Protein AF-A0A258D016-F1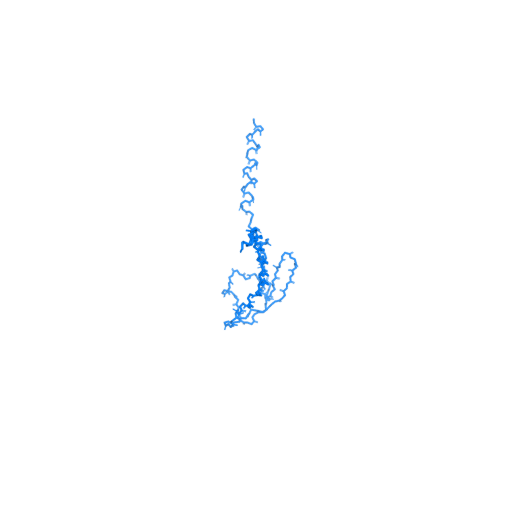 (afdb_monomer_lite)

Radius of gyration: 30.4 Å; chains: 1; bounding box: 28×101×59 Å

Sequence (99 aa):
RLQRDTDRLTNLEKLRQSLNPERPLELGFALVRKGDGTLARSAGDLASGERVNLKFKSGDRDAVIDGEGGFVPPPPTSAPAPKPRAKPAAPPAGQGDLF

Secondary structure (DSSP, 8-state):
-HHHHHHHHHHHHHHHHHS-TTTTTTTT--EEEETTSPBP-SGGG--TT-EEEEEETTEEEEEE---SS---PPPP-PPPPPPPPPPPPPPPPP-----

Organism: Caulobacter vibrioides (NCBI:txid155892)

Structure (mmCIF, N/CA/C/O backbone):
data_AF-A0A258D016-F1
#
_entry.id   AF-A0A258D016-F1
#
loop_
_atom_site.group_PDB
_atom_site.id
_atom_site.type_symbol
_atom_site.label_atom_id
_atom_site.label_alt_id
_atom_site.label_comp_id
_atom_site.label_asym_id
_atom_site.label_entity_id
_atom_site.label_seq_id
_atom_site.pdbx_PDB_ins_code
_atom_site.Cartn_x
_atom_site.Cartn_y
_atom_site.Cartn_z
_atom_site.occupancy
_atom_site.B_iso_or_equiv
_atom_site.auth_seq_id
_atom_site.auth_comp_id
_atom_site.auth_asym_id
_atom_site.auth_atom_id
_atom_site.pdbx_PDB_model_num
ATOM 1 N N . ARG A 1 1 ? -11.434 10.394 42.665 1.00 73.62 1 ARG A N 1
ATOM 2 C CA . ARG A 1 1 ? -11.207 9.171 41.852 1.00 73.62 1 ARG A CA 1
ATOM 3 C C . ARG A 1 1 ? -11.550 9.445 40.396 1.00 73.62 1 ARG A C 1
ATOM 5 O O . ARG A 1 1 ? -10.609 9.482 39.625 1.00 73.62 1 ARG A O 1
ATOM 12 N N . LEU A 1 2 ? -12.792 9.843 40.098 1.00 86.06 2 LEU A N 1
ATOM 13 C CA . LEU A 1 2 ? -13.260 10.265 38.766 1.00 86.06 2 LEU A CA 1
ATOM 14 C C . LEU A 1 2 ? -12.265 11.121 37.963 1.00 86.06 2 LEU A C 1
ATOM 16 O O . LEU A 1 2 ? -11.953 10.773 36.838 1.00 86.06 2 LEU A O 1
ATOM 20 N N . GLN A 1 3 ? -11.692 12.172 38.558 1.00 84.75 3 GLN A N 1
ATOM 21 C CA . GLN A 1 3 ? -10.732 13.037 37.858 1.00 84.75 3 GLN A CA 1
ATOM 22 C C . GLN A 1 3 ? -9.500 12.286 37.319 1.00 84.75 3 GLN A C 1
ATOM 24 O O . GLN A 1 3 ? -9.112 12.477 36.175 1.00 84.75 3 GLN A O 1
ATOM 29 N N . ARG A 1 4 ? -8.932 11.368 38.114 1.00 81.19 4 ARG A N 1
ATOM 30 C CA . ARG A 1 4 ? -7.766 10.570 37.700 1.00 81.19 4 ARG A CA 1
ATOM 31 C C . ARG A 1 4 ? -8.122 9.584 36.594 1.00 81.19 4 ARG A C 1
ATOM 33 O O . ARG A 1 4 ? -7.282 9.293 35.750 1.00 81.19 4 ARG A O 1
ATOM 40 N N . ASP A 1 5 ? -9.349 9.076 36.607 1.00 83.50 5 ASP A N 1
ATOM 41 C CA . ASP A 1 5 ? -9.838 8.158 35.582 1.00 83.50 5 ASP A CA 1
ATOM 42 C C . ASP A 1 5 ? -10.063 8.906 34.256 1.00 83.50 5 ASP A C 1
ATOM 44 O O . ASP A 1 5 ? -9.669 8.409 33.200 1.00 83.50 5 ASP A O 1
ATOM 48 N N . THR A 1 6 ? -10.564 10.147 34.313 1.00 86.31 6 THR A N 1
ATOM 49 C CA . THR A 1 6 ? -10.677 11.053 33.157 1.00 86.31 6 THR A CA 1
ATOM 50 C C . THR A 1 6 ? -9.311 11.410 32.571 1.00 86.31 6 THR A C 1
ATOM 52 O O . THR A 1 6 ? -9.124 11.344 31.354 1.00 86.31 6 THR A O 1
ATOM 55 N N . ASP A 1 7 ? -8.330 11.733 33.415 1.00 85.00 7 ASP A N 1
ATOM 56 C CA . ASP A 1 7 ? -6.968 12.049 32.967 1.00 85.00 7 ASP A CA 1
ATOM 57 C C . ASP A 1 7 ? -6.311 10.839 32.284 1.00 85.00 7 ASP A C 1
ATOM 59 O O . ASP A 1 7 ? -5.638 10.969 31.256 1.00 85.00 7 ASP A O 1
ATOM 63 N N . ARG A 1 8 ? -6.556 9.634 32.814 1.00 82.75 8 ARG A N 1
ATOM 64 C CA . ARG A 1 8 ? -6.043 8.378 32.257 1.00 82.75 8 ARG A CA 1
ATOM 65 C C . ARG A 1 8 ? -6.684 8.046 30.910 1.00 82.75 8 ARG A C 1
ATOM 67 O O . ARG A 1 8 ? -5.962 7.687 29.983 1.00 82.75 8 ARG A O 1
ATOM 74 N N . LEU A 1 9 ? -8.000 8.227 30.779 1.00 86.94 9 LEU A N 1
ATOM 75 C CA . LEU A 1 9 ? -8.723 8.113 29.505 1.00 86.94 9 LEU A CA 1
ATOM 76 C C . LEU A 1 9 ? -8.193 9.106 28.468 1.00 86.94 9 LEU A C 1
ATOM 78 O O . LEU A 1 9 ? -7.903 8.728 27.338 1.00 86.94 9 LEU A O 1
ATOM 82 N N . THR A 1 10 ? -7.984 10.356 28.874 1.00 86.38 10 THR A N 1
ATOM 83 C CA . THR A 1 10 ? -7.482 11.414 27.989 1.00 86.38 10 THR A CA 1
ATOM 84 C C . THR A 1 10 ? -6.073 11.104 27.477 1.00 86.38 10 THR A C 1
ATOM 86 O O . THR A 1 10 ? -5.775 11.320 26.303 1.00 86.38 10 THR A O 1
ATOM 89 N N . ASN A 1 11 ? -5.197 10.567 28.330 1.00 82.50 11 ASN A N 1
ATOM 90 C CA . ASN A 1 11 ? -3.857 10.147 27.916 1.00 82.50 11 ASN A CA 1
ATOM 91 C C . ASN A 1 11 ? -3.874 8.932 26.981 1.00 82.50 11 ASN A C 1
ATOM 93 O O . ASN A 1 11 ? -3.096 8.900 26.029 1.00 82.50 11 ASN A O 1
ATOM 97 N N . LEU A 1 12 ? -4.755 7.957 27.218 1.00 81.50 12 LEU A N 1
ATOM 98 C CA . LEU A 1 12 ? -4.915 6.806 26.326 1.00 81.50 12 LEU A CA 1
ATOM 99 C C . LEU A 1 12 ? -5.453 7.226 24.953 1.00 81.50 12 LEU A C 1
ATOM 101 O O . LEU A 1 12 ? -4.956 6.742 23.940 1.00 81.50 12 LEU A O 1
ATOM 105 N N . GLU A 1 13 ? -6.388 8.175 24.905 1.00 79.44 13 GLU A N 1
ATOM 106 C CA . GLU A 1 13 ? -6.919 8.713 23.648 1.00 79.44 13 GLU A CA 1
ATOM 107 C C . GLU A 1 13 ? -5.837 9.464 22.856 1.00 79.44 13 GLU A C 1
ATOM 109 O O . GLU A 1 13 ? -5.671 9.242 21.658 1.00 79.44 13 GLU A O 1
ATOM 114 N N . LYS A 1 14 ? -5.018 10.285 23.530 1.00 75.31 14 LYS A N 1
ATOM 115 C CA . LYS A 1 14 ? -3.864 10.965 22.911 1.00 75.31 14 LYS A CA 1
ATOM 116 C C . LYS A 1 14 ? -2.840 9.976 22.353 1.00 75.31 14 LYS A C 1
ATOM 118 O O . LYS A 1 14 ? -2.315 10.193 21.263 1.00 75.31 14 LYS A O 1
ATOM 123 N N . LEU A 1 15 ? -2.572 8.889 23.079 1.00 73.00 15 LEU A N 1
ATOM 124 C CA . LEU A 1 15 ? -1.649 7.842 22.642 1.00 73.00 15 LEU A CA 1
ATOM 125 C C . LEU A 1 15 ? -2.220 7.046 21.460 1.00 73.00 15 LEU A C 1
ATOM 127 O O . LEU A 1 15 ? -1.502 6.726 20.520 1.00 73.00 15 LEU A O 1
ATOM 131 N N . ARG A 1 16 ? -3.530 6.785 21.456 1.00 73.31 16 ARG A N 1
ATOM 132 C CA . ARG A 1 16 ? -4.230 6.153 20.332 1.00 73.31 16 ARG A CA 1
ATOM 133 C C . ARG A 1 16 ? -4.231 7.044 19.085 1.00 73.31 16 ARG A C 1
ATOM 135 O O . ARG A 1 16 ? -4.082 6.538 17.979 1.00 73.31 16 ARG A O 1
ATOM 142 N N . GLN A 1 17 ? -4.332 8.362 19.249 1.00 65.44 17 GLN A N 1
ATOM 143 C CA . GLN A 1 17 ? -4.223 9.327 18.150 1.00 65.44 17 GLN A CA 1
ATOM 144 C C . GLN A 1 17 ? -2.796 9.461 17.601 1.00 65.44 17 GLN A C 1
ATOM 146 O O . GLN A 1 17 ? -2.633 9.656 16.398 1.00 65.44 17 GLN A O 1
ATOM 151 N N . SER A 1 18 ? -1.761 9.356 18.444 1.00 62.56 18 SER A N 1
ATOM 152 C CA . SER A 1 18 ? -0.364 9.387 17.985 1.00 62.56 18 SER A CA 1
ATOM 153 C C . SER A 1 18 ? 0.084 8.067 17.355 1.00 62.56 18 SER A C 1
ATOM 155 O O . SER A 1 18 ? 0.912 8.081 16.447 1.00 62.56 18 SER A O 1
ATOM 157 N N . LEU A 1 19 ? -0.485 6.946 17.806 1.00 63.88 19 LEU A N 1
ATOM 158 C CA . LEU A 1 19 ? -0.258 5.609 17.258 1.00 63.88 19 LEU A CA 1
ATOM 159 C C . LEU A 1 19 ? -1.170 5.272 16.076 1.00 63.88 19 LEU A C 1
ATOM 161 O O . LEU A 1 19 ? -1.007 4.197 15.511 1.00 63.88 19 LEU A O 1
ATOM 165 N N . ASN A 1 20 ? -2.100 6.153 15.691 1.00 55.44 20 ASN A N 1
ATOM 166 C CA . ASN A 1 20 ? -2.903 5.984 14.484 1.00 55.44 20 ASN A CA 1
ATOM 167 C C . ASN A 1 20 ? -2.004 6.229 13.255 1.00 55.44 20 ASN A C 1
ATOM 169 O O . ASN A 1 20 ? -1.730 7.385 12.912 1.00 55.44 20 ASN A O 1
ATOM 173 N N . PRO A 1 21 ? -1.550 5.174 12.552 1.00 54.97 21 PRO A N 1
ATOM 174 C CA . PRO A 1 21 ? -0.605 5.263 11.442 1.00 54.97 21 PRO A CA 1
ATOM 175 C C . PRO A 1 21 ? -1.306 5.659 10.131 1.00 54.97 21 PRO A C 1
ATOM 177 O O . PRO A 1 21 ? -0.812 5.376 9.047 1.00 54.97 21 PRO A O 1
ATOM 180 N N . GLU A 1 22 ? -2.476 6.298 10.211 1.00 52.34 22 GLU A N 1
ATOM 181 C CA . GLU A 1 22 ? -3.296 6.682 9.056 1.00 52.34 22 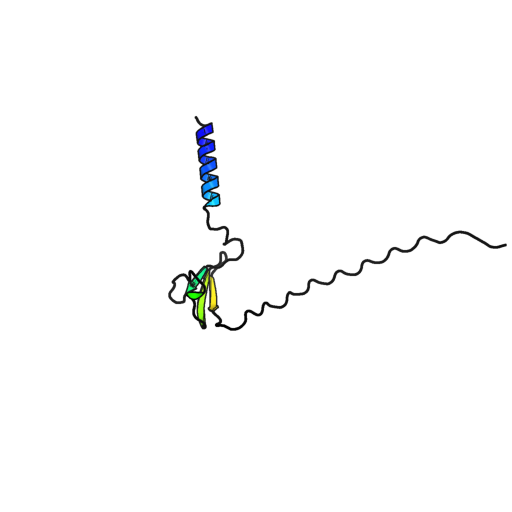GLU A CA 1
ATOM 182 C C . GLU A 1 22 ? -3.021 8.109 8.570 1.00 52.34 22 GLU A C 1
ATOM 184 O O . GLU A 1 22 ? -3.544 8.517 7.535 1.00 52.34 22 GLU A O 1
ATOM 189 N N . ARG A 1 23 ? -2.139 8.857 9.248 1.00 51.56 23 ARG A N 1
ATOM 190 C CA . ARG A 1 23 ? -1.704 10.186 8.786 1.00 51.56 23 ARG A CA 1
ATOM 191 C C . ARG A 1 23 ? -1.146 10.234 7.350 1.00 51.56 23 ARG A C 1
ATOM 193 O O . ARG A 1 23 ? -1.264 11.300 6.752 1.00 51.56 23 ARG A O 1
ATOM 200 N N . PRO A 1 24 ? -0.611 9.155 6.737 1.00 54.41 24 PRO A N 1
ATOM 201 C CA . PRO A 1 24 ? -0.274 9.198 5.319 1.00 54.41 24 PRO A CA 1
ATOM 202 C C . PRO A 1 24 ? -1.511 9.186 4.403 1.00 54.41 24 PRO A C 1
ATOM 204 O O . PRO A 1 24 ? -1.472 9.769 3.330 1.00 54.41 24 PRO A O 1
ATOM 207 N N . LEU A 1 25 ? -2.645 8.584 4.776 1.00 52.66 25 LEU A N 1
ATOM 208 C CA . LEU A 1 25 ? -3.764 8.426 3.829 1.00 52.66 25 LEU A CA 1
ATOM 209 C C . LEU A 1 25 ? -4.538 9.722 3.525 1.00 52.66 25 LEU A C 1
ATOM 211 O O . LEU A 1 25 ? -5.289 9.759 2.551 1.00 52.66 25 LEU A O 1
ATOM 215 N N . GLU A 1 26 ? -4.347 10.792 4.299 1.00 48.72 26 GLU A N 1
ATOM 216 C CA . GLU A 1 26 ? -4.956 12.105 4.017 1.00 48.72 26 GLU A CA 1
ATOM 217 C C . GLU A 1 26 ? -4.103 12.996 3.101 1.00 48.72 26 GLU A C 1
ATOM 219 O O . GLU A 1 26 ? -4.583 14.011 2.606 1.00 48.72 26 GLU A O 1
ATOM 224 N N . LEU A 1 27 ? -2.863 12.591 2.816 1.00 53.34 27 LEU A N 1
ATOM 225 C CA . LEU A 1 27 ? -1.909 13.336 1.986 1.00 53.34 27 LEU A CA 1
ATOM 226 C C . LEU A 1 27 ? -1.864 12.850 0.522 1.00 53.34 27 LEU A C 1
ATOM 228 O O . LEU A 1 27 ? -1.037 13.319 -0.254 1.00 53.34 27 LEU A O 1
ATOM 232 N N . GLY A 1 28 ? -2.732 11.906 0.137 1.00 58.94 28 GLY A N 1
ATOM 233 C CA . GLY A 1 28 ? -2.774 11.348 -1.223 1.00 58.94 28 GLY A CA 1
ATOM 234 C C . GLY A 1 28 ? -1.881 10.122 -1.448 1.00 58.94 28 GLY A C 1
ATOM 235 O O . GLY A 1 28 ? -1.539 9.818 -2.588 1.00 58.94 28 GLY A O 1
ATOM 236 N N . PHE A 1 29 ? -1.500 9.407 -0.386 1.00 69.38 29 PHE A N 1
ATOM 237 C CA . PHE A 1 29 ? -0.721 8.171 -0.496 1.00 69.38 29 PHE A CA 1
ATOM 238 C C . PHE A 1 29 ? -1.586 6.992 -0.977 1.00 69.38 29 PHE A C 1
ATOM 240 O O . PHE A 1 29 ? -2.774 6.901 -0.657 1.00 69.38 29 PHE A O 1
ATOM 247 N N . ALA A 1 30 ? -0.967 6.070 -1.719 1.00 79.56 30 ALA A N 1
ATOM 248 C CA . ALA A 1 30 ? -1.592 4.855 -2.234 1.00 79.56 30 ALA A CA 1
ATOM 249 C C . ALA A 1 30 ? -0.898 3.603 -1.694 1.00 79.56 30 ALA A C 1
ATOM 251 O O . ALA A 1 30 ? 0.327 3.562 -1.577 1.00 79.5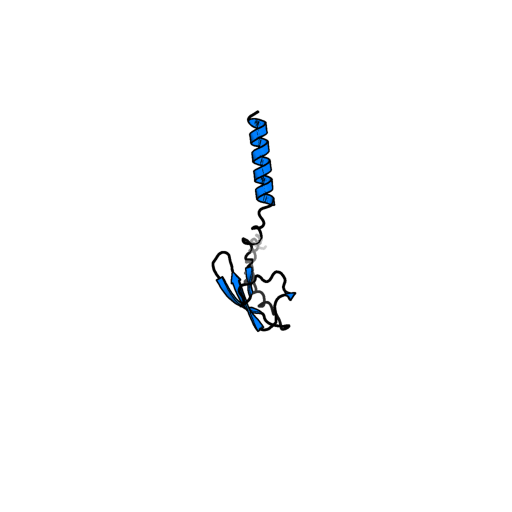6 30 ALA A O 1
ATOM 252 N N . LEU A 1 31 ? -1.676 2.558 -1.419 1.00 82.75 31 LEU A N 1
ATOM 253 C CA . LEU A 1 31 ? -1.147 1.218 -1.179 1.00 82.75 31 LEU A CA 1
ATOM 254 C C . LEU A 1 31 ? -0.914 0.528 -2.522 1.00 82.75 31 LEU A C 1
ATOM 256 O O . LEU A 1 31 ? -1.855 0.366 -3.295 1.00 82.75 31 LEU A O 1
ATOM 260 N N . VAL A 1 32 ? 0.320 0.101 -2.783 1.00 85.25 32 VAL A N 1
ATOM 261 C CA . VAL A 1 32 ? 0.685 -0.581 -4.030 1.00 85.25 32 VAL A CA 1
ATOM 262 C C . VAL A 1 32 ? 0.575 -2.089 -3.835 1.00 85.25 32 VAL A C 1
ATOM 264 O O . VAL A 1 32 ? 1.291 -2.682 -3.026 1.00 85.25 32 VAL A O 1
ATOM 267 N N . ARG A 1 33 ? -0.335 -2.714 -4.578 1.00 87.81 33 ARG A N 1
ATOM 268 C CA . ARG A 1 33 ? -0.485 -4.167 -4.662 1.00 87.81 33 ARG A CA 1
ATOM 269 C C . ARG A 1 33 ? 0.082 -4.664 -5.977 1.00 87.81 33 ARG A C 1
ATOM 271 O O . ARG A 1 33 ? -0.167 -4.072 -7.020 1.00 87.81 33 ARG A O 1
ATOM 278 N N . LYS A 1 34 ? 0.814 -5.761 -5.926 1.00 84.94 34 LYS A N 1
ATOM 279 C CA . LYS A 1 34 ? 1.325 -6.456 -7.101 1.00 84.94 34 LYS A CA 1
ATOM 280 C C . LYS A 1 34 ? 0.208 -7.228 -7.800 1.00 84.94 34 LYS A C 1
ATOM 282 O O . LYS A 1 34 ? -0.871 -7.428 -7.235 1.00 84.94 34 LYS A O 1
ATOM 287 N N . GLY A 1 35 ? 0.475 -7.696 -9.017 1.00 78.50 35 GLY A N 1
ATOM 288 C CA . GLY A 1 35 ? -0.470 -8.514 -9.786 1.00 78.50 35 GLY A CA 1
ATOM 289 C C . GLY A 1 35 ? -0.871 -9.830 -9.102 1.00 78.50 35 GLY A C 1
ATOM 290 O O . GLY A 1 35 ? -1.941 -10.361 -9.381 1.00 78.50 35 GLY A O 1
ATOM 291 N N . ASP A 1 36 ? -0.054 -10.325 -8.170 1.00 77.12 36 ASP A N 1
ATOM 292 C CA . ASP A 1 36 ? -0.336 -11.507 -7.343 1.00 77.12 36 ASP A CA 1
ATOM 293 C C . ASP A 1 36 ? -1.194 -11.199 -6.093 1.00 77.12 36 ASP A C 1
ATOM 295 O O . ASP A 1 36 ? -1.530 -12.098 -5.322 1.00 77.12 36 ASP A O 1
ATOM 299 N N . GLY A 1 37 ? -1.560 -9.930 -5.881 1.00 75.94 37 GLY A N 1
ATOM 300 C CA . GLY A 1 37 ? -2.336 -9.466 -4.732 1.00 75.94 37 GLY A CA 1
ATOM 301 C C . GLY A 1 37 ? -1.511 -9.186 -3.471 1.00 75.94 37 GLY A C 1
ATOM 302 O O . GLY A 1 37 ? -2.080 -8.741 -2.467 1.00 75.94 37 GLY A O 1
ATOM 303 N N . THR A 1 38 ? -0.192 -9.392 -3.499 1.00 83.56 38 THR A N 1
ATOM 304 C CA . THR A 1 38 ? 0.700 -9.051 -2.385 1.00 83.56 38 THR A CA 1
ATOM 305 C C . THR A 1 38 ? 0.967 -7.548 -2.326 1.00 83.56 38 THR A C 1
ATOM 307 O O . THR A 1 38 ? 0.886 -6.833 -3.323 1.00 83.56 38 THR A O 1
ATOM 310 N N . LEU A 1 39 ? 1.257 -7.032 -1.130 1.00 83.56 39 LEU A N 1
ATOM 311 C CA . LEU A 1 39 ? 1.566 -5.616 -0.938 1.00 83.56 39 LEU A CA 1
ATOM 312 C C . LEU A 1 39 ? 3.061 -5.369 -1.168 1.00 83.56 39 LEU A C 1
ATOM 314 O O . LEU A 1 39 ? 3.889 -5.983 -0.491 1.00 83.56 39 LEU A O 1
ATOM 318 N N . ALA A 1 40 ? 3.402 -4.436 -2.055 1.00 81.62 40 ALA A N 1
ATOM 319 C CA . ALA A 1 40 ? 4.773 -3.961 -2.201 1.00 81.62 40 ALA A CA 1
ATOM 320 C C . ALA A 1 40 ? 5.132 -3.089 -0.988 1.00 81.62 40 ALA A C 1
ATOM 322 O O . ALA A 1 40 ? 4.487 -2.071 -0.728 1.00 81.62 40 ALA A O 1
ATOM 323 N N . ARG A 1 41 ? 6.131 -3.518 -0.207 1.00 77.50 41 ARG A N 1
ATOM 324 C CA . ARG A 1 41 ? 6.562 -2.819 1.017 1.00 77.50 41 ARG A CA 1
ATOM 325 C C . ARG A 1 41 ? 7.707 -1.849 0.751 1.00 77.50 41 ARG A C 1
ATOM 327 O O . ARG A 1 41 ? 7.905 -0.921 1.531 1.00 77.50 41 ARG A O 1
ATOM 334 N N . SER A 1 42 ? 8.437 -2.051 -0.339 1.00 75.88 42 SER A N 1
ATOM 335 C CA . SER A 1 42 ? 9.513 -1.183 -0.796 1.00 75.88 42 SER A CA 1
ATOM 336 C C . SER A 1 42 ? 9.511 -1.054 -2.322 1.00 75.88 42 SER A C 1
ATOM 338 O O . SER A 1 42 ? 8.978 -1.907 -3.029 1.00 75.88 42 SER A O 1
ATOM 340 N N . ALA A 1 43 ? 10.130 0.011 -2.841 1.00 71.88 43 ALA A N 1
ATOM 341 C CA . ALA A 1 43 ? 10.276 0.208 -4.285 1.00 71.88 43 ALA A CA 1
ATOM 342 C C . ALA A 1 43 ? 11.141 -0.883 -4.945 1.00 71.88 43 ALA A C 1
ATOM 344 O O . ALA A 1 43 ? 10.906 -1.227 -6.095 1.00 71.88 43 ALA A O 1
ATOM 345 N N . GLY A 1 44 ? 12.101 -1.458 -4.208 1.00 75.69 44 GLY A N 1
ATOM 346 C CA . GLY A 1 44 ? 12.950 -2.549 -4.699 1.00 75.69 44 GLY A CA 1
ATOM 347 C C . GLY A 1 44 ? 12.218 -3.882 -4.856 1.00 75.69 44 GLY A C 1
ATOM 348 O O . GLY A 1 44 ? 12.729 -4.780 -5.517 1.00 75.69 44 GLY A O 1
ATOM 349 N N . ASP A 1 45 ? 11.016 -4.010 -4.288 1.00 75.06 45 ASP A N 1
ATOM 350 C CA . ASP A 1 45 ? 10.185 -5.198 -4.475 1.00 75.06 45 ASP A CA 1
ATOM 351 C C . ASP A 1 45 ? 9.484 -5.208 -5.840 1.00 75.06 45 ASP A C 1
ATOM 353 O O . ASP A 1 45 ? 8.869 -6.218 -6.177 1.00 75.06 45 ASP A O 1
ATOM 357 N N . LEU A 1 46 ? 9.509 -4.098 -6.581 1.00 78.75 46 LEU A N 1
ATOM 358 C CA . LEU A 1 46 ? 8.785 -3.913 -7.835 1.00 78.75 46 LEU A CA 1
ATOM 359 C C . LEU A 1 46 ? 9.739 -3.999 -9.025 1.00 78.75 46 LEU A C 1
ATOM 361 O O . LEU A 1 46 ? 10.810 -3.392 -9.027 1.00 78.75 46 LEU A O 1
ATOM 365 N N . ALA A 1 47 ? 9.322 -4.728 -10.054 1.00 78.62 47 ALA A N 1
ATOM 366 C CA . ALA A 1 47 ? 10.045 -4.838 -11.308 1.00 78.62 47 ALA A CA 1
ATOM 367 C C . ALA A 1 47 ? 9.528 -3.839 -12.352 1.00 78.62 47 ALA A C 1
ATOM 369 O O . ALA A 1 47 ? 8.366 -3.436 -12.380 1.00 78.62 47 ALA A O 1
ATOM 370 N N . SER A 1 48 ? 10.411 -3.466 -13.269 1.00 80.25 48 SER A N 1
ATOM 371 C CA . SER A 1 48 ? 10.062 -2.680 -14.449 1.00 80.25 48 SER A CA 1
ATOM 372 C C . SER A 1 48 ? 9.071 -3.422 -15.347 1.00 80.25 48 SER A C 1
ATOM 374 O O . SER A 1 48 ? 9.259 -4.598 -15.650 1.00 80.25 48 SER A O 1
ATOM 376 N N . GLY A 1 49 ? 8.026 -2.731 -15.794 1.00 78.56 49 GLY A N 1
ATOM 377 C CA . GLY A 1 49 ? 6.919 -3.308 -16.555 1.00 78.56 49 GLY A CA 1
ATOM 378 C C . GLY A 1 49 ? 5.908 -4.085 -15.703 1.00 78.56 49 GLY A C 1
ATOM 379 O O . GLY A 1 49 ? 4.962 -4.652 -16.254 1.00 78.56 49 GLY A O 1
ATOM 380 N N . GLU A 1 50 ? 6.070 -4.122 -14.376 1.00 82.25 50 GLU A N 1
ATOM 381 C CA . GLU A 1 50 ? 5.155 -4.836 -13.488 1.00 82.25 50 GLU A CA 1
ATOM 382 C C . GLU A 1 50 ? 3.812 -4.106 -13.379 1.00 82.25 50 GLU A C 1
ATOM 384 O O . GLU A 1 50 ? 3.751 -2.899 -13.128 1.00 82.25 50 GLU A O 1
ATOM 389 N N . ARG A 1 51 ? 2.713 -4.850 -13.556 1.00 85.69 51 ARG A N 1
ATOM 390 C CA . ARG A 1 51 ? 1.362 -4.339 -13.310 1.00 85.69 51 ARG A CA 1
ATOM 391 C C . ARG A 1 51 ? 1.074 -4.325 -11.819 1.00 85.69 51 ARG A C 1
ATOM 393 O O . ARG A 1 51 ? 1.174 -5.353 -11.149 1.00 85.69 51 ARG A O 1
ATOM 400 N N . VAL A 1 52 ? 0.635 -3.172 -11.343 1.00 89.44 52 VAL A N 1
ATOM 401 C CA . VAL A 1 52 ? 0.276 -2.947 -9.950 1.00 89.44 52 VAL A CA 1
ATOM 402 C C . VAL A 1 52 ? -1.104 -2.318 -9.840 1.00 89.44 52 VAL A C 1
ATOM 404 O O . VAL A 1 52 ? -1.560 -1.600 -10.728 1.00 89.44 52 VAL A O 1
ATOM 407 N N . ASN A 1 53 ? -1.760 -2.558 -8.715 1.00 88.56 53 ASN A N 1
ATOM 408 C CA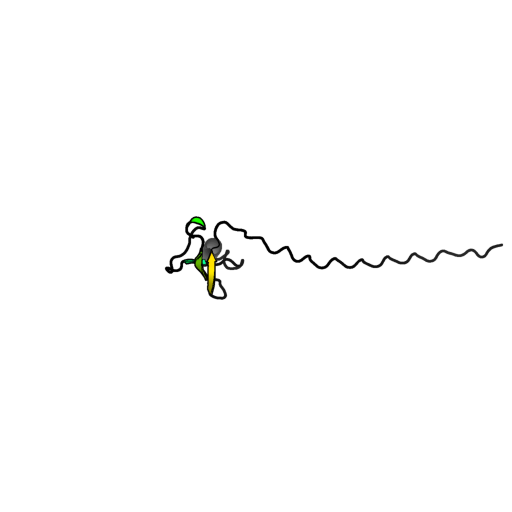 . ASN A 1 53 ? -2.993 -1.899 -8.332 1.00 88.56 53 ASN A CA 1
ATOM 409 C C . ASN A 1 53 ? -2.702 -0.920 -7.189 1.00 88.56 53 ASN A C 1
ATOM 411 O O . ASN A 1 53 ? -2.196 -1.303 -6.134 1.00 88.56 53 ASN A O 1
ATOM 415 N N . LEU A 1 54 ? -2.996 0.355 -7.417 1.00 88.25 54 LEU A N 1
ATOM 416 C CA . LEU A 1 54 ? -2.881 1.417 -6.434 1.00 88.25 54 LEU A CA 1
ATOM 417 C C . LEU A 1 54 ? -4.232 1.606 -5.757 1.00 88.25 54 LEU A C 1
ATOM 419 O O . LEU A 1 54 ? -5.197 2.060 -6.373 1.00 88.25 54 LEU A O 1
ATOM 423 N N . LYS A 1 55 ? -4.282 1.290 -4.468 1.00 84.62 55 LYS A N 1
ATOM 424 C CA . LYS A 1 55 ? -5.449 1.503 -3.620 1.00 84.62 55 LYS A CA 1
ATOM 425 C C . LYS A 1 55 ? -5.335 2.847 -2.916 1.00 84.62 55 LYS A C 1
ATOM 427 O O . LYS A 1 55 ? -4.480 3.031 -2.047 1.00 84.62 55 LYS A O 1
ATOM 432 N N . PHE A 1 56 ? -6.218 3.767 -3.280 1.00 81.62 56 PHE A N 1
ATOM 433 C CA . PHE A 1 56 ? -6.391 5.064 -2.635 1.00 81.62 56 PHE A CA 1
ATOM 434 C C . PHE A 1 56 ? -7.578 5.018 -1.665 1.00 81.62 56 PHE A C 1
ATOM 436 O O . PHE A 1 56 ? -8.403 4.103 -1.686 1.00 81.62 56 PHE A O 1
ATOM 443 N N . LYS A 1 57 ? -7.730 6.062 -0.841 1.00 73.12 57 LYS A N 1
ATOM 444 C CA . LYS A 1 57 ? -8.945 6.261 -0.029 1.00 73.12 57 LYS A CA 1
ATOM 445 C C . LYS A 1 57 ? -10.211 6.349 -0.897 1.00 73.12 57 LYS A C 1
ATOM 447 O O . LYS A 1 57 ? -11.269 5.893 -0.483 1.00 73.12 57 LYS A O 1
ATOM 452 N N . SER A 1 58 ? -10.088 6.918 -2.099 1.00 78.06 58 SER A N 1
ATOM 453 C CA . SER A 1 58 ? -11.187 7.138 -3.051 1.00 78.06 58 SER A CA 1
ATOM 454 C C . SER A 1 58 ? -11.187 6.131 -4.211 1.00 78.06 58 SER A C 1
ATOM 456 O O . SER A 1 58 ? -11.436 6.505 -5.356 1.00 78.06 58 SER A O 1
ATOM 458 N N . GLY A 1 59 ? -10.900 4.861 -3.923 1.00 77.88 59 GLY A N 1
ATOM 459 C CA . GLY A 1 59 ? -10.985 3.772 -4.897 1.00 77.88 59 GLY A CA 1
ATOM 460 C C . GLY A 1 59 ? -9.631 3.233 -5.352 1.00 77.88 59 GLY A C 1
ATOM 461 O O . GLY A 1 59 ? -8.576 3.653 -4.881 1.00 77.88 59 GLY A O 1
ATOM 462 N N . ASP A 1 60 ? -9.688 2.261 -6.255 1.00 86.94 60 ASP A N 1
ATOM 463 C CA . ASP A 1 60 ? -8.538 1.494 -6.730 1.00 86.94 60 ASP A CA 1
ATOM 464 C C . ASP A 1 60 ? -8.238 1.855 -8.201 1.00 86.94 60 ASP A C 1
ATOM 466 O O . ASP A 1 60 ? -9.156 2.131 -8.979 1.00 86.94 60 ASP A O 1
ATOM 470 N N . ARG A 1 61 ? -6.960 1.868 -8.597 1.00 85.44 61 ARG A N 1
ATOM 471 C CA . ARG A 1 61 ? -6.523 2.192 -9.965 1.00 85.44 61 ARG A CA 1
ATOM 472 C C . ARG A 1 61 ? -5.347 1.320 -10.386 1.00 85.44 61 ARG A C 1
ATOM 474 O O . ARG A 1 61 ? -4.359 1.232 -9.667 1.00 85.44 61 ARG A O 1
ATOM 481 N N . ASP A 1 62 ? -5.419 0.750 -11.580 1.00 87.56 62 ASP A N 1
ATOM 482 C CA . ASP A 1 62 ? -4.307 -0.019 -12.142 1.00 87.56 62 ASP A CA 1
ATOM 483 C C . ASP A 1 62 ? -3.235 0.895 -12.749 1.00 87.56 62 ASP A C 1
ATOM 485 O O . ASP A 1 62 ? -3.554 1.903 -13.390 1.00 87.56 62 ASP A O 1
ATOM 489 N N . ALA A 1 63 ? -1.967 0.521 -12.576 1.00 85.31 63 ALA A N 1
ATOM 490 C CA . ALA A 1 63 ? -0.812 1.164 -13.193 1.00 85.31 63 ALA A CA 1
ATOM 491 C C . ALA A 1 63 ? 0.268 0.137 -13.564 1.00 85.31 63 ALA A C 1
ATOM 493 O O . ALA A 1 63 ? 0.190 -1.044 -13.221 1.00 85.31 63 ALA A O 1
ATOM 494 N N . VAL A 1 64 ? 1.283 0.605 -14.283 1.00 86.44 64 VAL A N 1
ATOM 495 C CA . VAL A 1 64 ? 2.481 -0.160 -14.634 1.00 86.44 64 VAL A CA 1
ATOM 496 C C . VAL A 1 64 ? 3.678 0.573 -14.042 1.00 86.44 64 VAL A C 1
ATOM 498 O O . VAL A 1 64 ? 3.737 1.798 -14.118 1.00 86.44 64 VAL A O 1
ATOM 501 N N . ILE A 1 65 ? 4.595 -0.157 -13.409 1.00 85.81 65 ILE A N 1
ATOM 502 C CA . ILE A 1 65 ? 5.839 0.415 -12.893 1.00 85.81 65 ILE A CA 1
ATOM 503 C C . ILE A 1 65 ? 6.802 0.602 -14.058 1.00 85.81 65 ILE A C 1
ATOM 505 O O . ILE A 1 65 ? 7.274 -0.374 -14.635 1.00 85.81 65 ILE A O 1
ATOM 509 N N . ASP A 1 66 ? 7.113 1.846 -14.399 1.00 77.62 66 ASP A N 1
ATOM 510 C CA . ASP A 1 66 ? 8.126 2.123 -15.411 1.00 77.62 66 ASP A CA 1
ATOM 511 C C . ASP A 1 66 ? 9.523 1.805 -14.863 1.00 77.62 66 ASP A C 1
ATOM 513 O O . ASP A 1 66 ? 9.868 2.122 -13.722 1.00 77.62 66 ASP A O 1
ATOM 517 N N . GLY A 1 67 ? 10.329 1.129 -15.677 1.00 63.41 67 GLY A N 1
ATOM 518 C CA . GLY A 1 67 ? 11.720 0.834 -15.363 1.00 63.41 67 GLY A CA 1
ATOM 519 C C . GLY A 1 67 ? 12.649 1.947 -15.763 1.00 63.41 67 GLY A C 1
ATOM 520 O O . GLY A 1 67 ? 12.504 2.448 -16.870 1.00 63.41 67 GLY A O 1
ATOM 521 N N . GLU A 1 68 ? 13.575 2.288 -14.861 1.00 61.31 68 GLU A N 1
ATOM 522 C CA . GLU A 1 68 ? 14.737 3.167 -15.057 1.00 61.31 68 GLU A CA 1
ATOM 523 C C . GLU A 1 68 ? 14.624 4.093 -16.286 1.00 61.31 68 GLU A C 1
ATOM 525 O O . GLU A 1 68 ? 15.279 3.912 -17.308 1.00 61.31 68 GLU A O 1
ATOM 530 N N . GLY A 1 69 ? 13.701 5.056 -16.221 1.00 50.66 69 GLY A N 1
ATOM 531 C CA . GLY A 1 69 ? 13.279 5.751 -17.434 1.00 50.66 69 GLY A CA 1
ATOM 532 C C . GLY A 1 69 ? 12.313 6.894 -17.184 1.00 50.66 69 GLY A C 1
ATOM 533 O O . GLY A 1 69 ? 11.216 6.904 -17.719 1.00 50.66 69 GLY A O 1
ATOM 534 N N . GLY A 1 70 ? 12.744 7.870 -16.383 1.00 48.66 70 GLY A N 1
ATOM 535 C CA . GLY A 1 70 ? 12.236 9.238 -16.458 1.00 48.66 70 GLY A CA 1
ATOM 536 C C . GLY A 1 70 ? 10.819 9.461 -15.938 1.00 48.66 70 GLY A C 1
ATOM 537 O O . GLY A 1 70 ? 9.900 9.720 -16.712 1.00 48.66 70 GLY A O 1
ATOM 538 N N . PHE A 1 71 ? 10.676 9.589 -14.616 1.00 51.09 71 PHE A N 1
ATOM 539 C CA . PHE A 1 71 ? 9.716 10.575 -14.127 1.00 51.09 71 PHE A CA 1
ATOM 540 C C . PHE A 1 71 ? 10.255 11.957 -14.515 1.00 51.09 71 PHE A C 1
ATOM 542 O O . PHE A 1 71 ? 11.053 12.555 -13.794 1.00 51.09 71 PHE A O 1
ATOM 549 N N . VAL A 1 72 ? 9.875 12.440 -15.697 1.00 56.19 72 VAL A N 1
ATOM 550 C CA . VAL A 1 72 ? 9.963 13.863 -16.012 1.00 56.19 72 VAL A CA 1
ATOM 551 C C . VAL A 1 72 ? 8.734 14.481 -15.355 1.00 56.19 72 VAL A C 1
ATOM 553 O O . VAL A 1 72 ? 7.627 14.255 -15.853 1.00 56.19 72 VAL A O 1
ATOM 556 N N . PRO A 1 73 ? 8.866 15.200 -14.222 1.00 60.03 73 PRO A N 1
ATOM 557 C CA . PRO A 1 73 ? 7.728 15.925 -13.686 1.00 60.03 73 PRO A CA 1
ATOM 558 C C . PRO A 1 73 ? 7.182 16.826 -14.799 1.00 60.03 73 PRO A C 1
ATOM 560 O O . PRO A 1 73 ? 7.979 17.480 -15.483 1.00 60.03 73 PRO A O 1
ATOM 563 N N . PRO A 1 74 ? 5.853 16.869 -15.017 1.00 64.56 74 PRO A N 1
ATOM 564 C CA . PRO A 1 74 ? 5.290 17.844 -15.936 1.00 64.56 74 PRO A CA 1
ATOM 565 C C . PRO A 1 74 ? 5.801 19.228 -15.516 1.00 64.56 74 PRO A C 1
ATOM 567 O O . PRO A 1 74 ? 5.866 19.501 -14.309 1.00 64.56 74 PRO A O 1
ATOM 570 N N . PRO A 1 75 ? 6.219 20.087 -16.467 1.00 64.81 75 PRO A N 1
ATOM 571 C CA . PRO A 1 75 ? 6.706 21.409 -16.116 1.00 64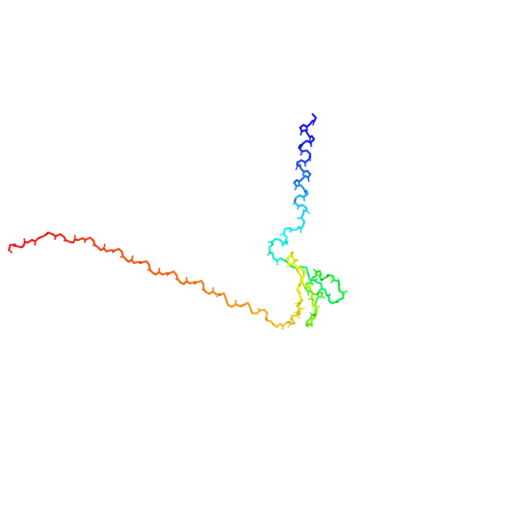.81 75 PRO A CA 1
ATOM 572 C C . PRO A 1 75 ? 5.632 22.095 -15.266 1.00 64.81 75 PRO A C 1
ATOM 574 O O . PRO A 1 75 ? 4.446 21.992 -15.605 1.00 64.81 75 PRO A O 1
ATOM 577 N N . PRO A 1 76 ? 6.007 22.748 -14.150 1.00 65.25 76 PRO A N 1
ATOM 578 C CA . PRO A 1 76 ? 5.036 23.446 -13.328 1.00 65.25 76 PRO A CA 1
ATOM 579 C C . PRO A 1 76 ? 4.277 24.405 -14.240 1.00 65.25 76 PRO A C 1
ATOM 581 O O . PRO A 1 76 ? 4.887 25.234 -14.919 1.00 65.25 76 PRO A O 1
ATOM 584 N N . THR A 1 77 ? 2.952 24.256 -14.300 1.00 65.38 77 THR A N 1
ATOM 585 C CA . THR A 1 77 ? 2.094 25.242 -14.958 1.00 65.38 77 THR A CA 1
ATOM 586 C C . THR A 1 77 ? 2.419 26.575 -14.296 1.00 65.38 77 THR A C 1
ATOM 588 O O . THR A 1 77 ? 2.234 26.753 -13.091 1.00 65.38 77 THR A O 1
ATOM 591 N N . SER A 1 78 ? 3.025 27.475 -15.069 1.00 64.38 78 SER A N 1
ATOM 592 C CA . SER A 1 78 ? 3.392 28.797 -14.598 1.00 64.38 78 SER A CA 1
ATOM 593 C C . SER A 1 78 ? 2.117 29.483 -14.124 1.00 64.38 78 SER A C 1
ATOM 595 O O . SER A 1 78 ? 1.157 29.644 -14.881 1.00 64.38 78 SER A O 1
ATOM 597 N N . ALA A 1 79 ? 2.088 29.842 -12.841 1.00 67.88 79 ALA A N 1
ATOM 598 C CA . ALA A 1 79 ? 1.020 30.661 -12.299 1.00 67.88 79 ALA A CA 1
ATOM 599 C C . ALA A 1 79 ? 0.891 31.933 -13.166 1.00 67.88 79 ALA A C 1
ATOM 601 O O . ALA A 1 79 ? 1.920 32.494 -13.562 1.00 67.88 79 ALA A O 1
ATOM 602 N N . PRO A 1 80 ? -0.334 32.395 -13.486 1.00 66.88 80 PRO A N 1
ATOM 603 C CA . PRO A 1 80 ? -0.523 33.589 -14.300 1.00 66.88 80 PRO A CA 1
ATOM 604 C C . PRO A 1 80 ? 0.244 34.769 -13.698 1.00 66.88 80 PRO A C 1
ATOM 606 O O . PRO A 1 80 ? 0.099 35.062 -12.509 1.00 66.88 80 PRO A O 1
ATOM 609 N N . ALA A 1 81 ? 1.065 35.437 -14.512 1.00 71.88 81 ALA A N 1
ATOM 610 C CA . ALA A 1 81 ? 1.856 36.576 -14.062 1.00 71.88 81 ALA A CA 1
ATOM 611 C C . ALA A 1 81 ? 0.940 37.658 -13.451 1.00 71.88 81 ALA A C 1
ATOM 613 O O . ALA A 1 81 ? -0.104 37.979 -14.035 1.00 71.88 81 ALA A O 1
ATOM 614 N N . PRO A 1 82 ? 1.298 38.235 -12.288 1.00 66.69 82 PRO A N 1
ATOM 615 C CA . PRO A 1 82 ? 0.500 39.287 -11.678 1.00 66.69 82 PRO A CA 1
ATOM 616 C C . PRO A 1 82 ? 0.443 40.495 -12.618 1.00 66.69 82 PRO A C 1
ATOM 618 O O . PRO A 1 82 ? 1.469 41.013 -13.059 1.00 66.69 82 PRO A O 1
ATOM 621 N N . LYS A 1 83 ? -0.779 40.936 -12.941 1.00 71.75 83 LYS A N 1
ATOM 622 C CA . LYS A 1 83 ? -1.011 42.108 -13.793 1.00 71.75 83 LYS A CA 1
ATOM 623 C C . LYS A 1 83 ? -0.352 43.347 -13.163 1.00 71.75 83 LYS A C 1
ATOM 625 O O . LYS A 1 83 ? -0.527 43.566 -11.961 1.00 71.75 83 LYS A O 1
ATOM 630 N N . PRO A 1 84 ? 0.365 44.177 -13.943 1.00 69.00 84 PRO A N 1
ATOM 631 C CA . PRO A 1 84 ? 1.006 45.375 -13.419 1.00 69.00 84 PRO A CA 1
ATOM 632 C C . PRO A 1 84 ? -0.048 46.345 -12.876 1.00 69.00 84 PRO A C 1
ATOM 634 O O . PRO A 1 84 ? -1.022 46.686 -13.550 1.00 69.00 84 PRO A O 1
ATOM 637 N N . ARG A 1 85 ? 0.141 46.770 -11.625 1.00 66.88 85 ARG A N 1
ATOM 638 C CA . ARG A 1 85 ? -0.722 47.744 -10.950 1.00 66.88 85 ARG A CA 1
ATOM 639 C C . ARG A 1 85 ? -0.488 49.124 -11.571 1.00 66.88 85 ARG A C 1
ATOM 641 O O . ARG A 1 85 ? 0.659 49.538 -11.729 1.00 66.88 85 ARG A O 1
ATOM 648 N N . ALA A 1 86 ? -1.567 49.819 -11.930 1.00 69.62 86 ALA A N 1
ATOM 649 C CA . ALA A 1 86 ? -1.495 51.152 -12.520 1.00 69.62 86 ALA A CA 1
ATOM 650 C C . ALA A 1 86 ? -0.776 52.144 -11.586 1.00 69.62 86 ALA A C 1
ATOM 652 O O . ALA A 1 86 ? -0.965 52.124 -10.367 1.00 69.62 86 ALA A O 1
ATOM 653 N N . LYS A 1 87 ? 0.068 52.992 -12.180 1.00 67.12 87 LYS A N 1
ATOM 654 C CA . LYS A 1 87 ? 0.893 53.991 -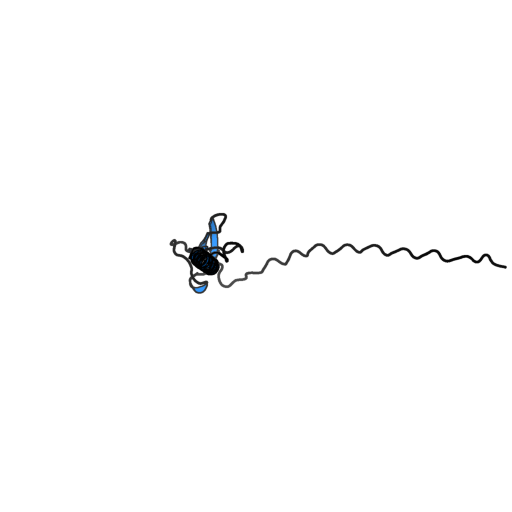11.491 1.00 67.12 87 LYS A CA 1
ATOM 655 C C . LYS A 1 87 ? -0.000 55.136 -10.972 1.00 67.12 87 LYS A C 1
ATOM 657 O O . LYS A 1 87 ? -0.869 55.574 -11.726 1.00 67.12 87 LYS A O 1
ATOM 662 N N . PRO A 1 88 ? 0.186 55.636 -9.737 1.00 61.94 88 PRO A N 1
ATOM 663 C CA . PRO A 1 88 ? -0.589 56.770 -9.234 1.00 61.94 88 PRO A CA 1
ATOM 664 C C . PRO A 1 88 ? -0.315 58.035 -10.059 1.00 61.94 88 PRO A C 1
ATOM 666 O O . PRO A 1 88 ? 0.839 58.321 -10.382 1.00 61.94 88 PRO A O 1
ATOM 669 N N . ALA A 1 89 ? -1.369 58.781 -10.396 1.00 62.88 89 ALA A N 1
ATOM 670 C CA . ALA A 1 89 ? -1.262 60.075 -11.066 1.00 62.88 89 ALA A CA 1
ATOM 671 C C . ALA A 1 89 ? -0.619 61.119 -10.135 1.00 62.88 89 ALA A C 1
ATOM 673 O O . ALA A 1 89 ? -0.904 61.155 -8.937 1.00 62.88 89 ALA A O 1
ATOM 674 N N . ALA A 1 90 ? 0.265 61.948 -10.695 1.00 65.12 90 ALA A N 1
ATOM 675 C CA . ALA A 1 90 ? 0.962 63.014 -9.980 1.00 65.12 90 ALA A CA 1
ATOM 676 C C . ALA A 1 90 ? 0.002 64.156 -9.574 1.00 65.12 90 ALA A C 1
ATOM 678 O O . ALA A 1 90 ? -0.966 64.415 -10.293 1.00 65.12 90 ALA A O 1
ATOM 679 N N . PRO A 1 91 ? 0.255 64.846 -8.444 1.00 64.00 91 PRO A N 1
ATOM 680 C CA . PRO A 1 91 ? -0.575 65.960 -7.987 1.00 64.00 91 PRO A CA 1
ATOM 681 C C . PRO A 1 91 ? -0.429 67.195 -8.899 1.00 64.00 91 PRO A C 1
ATOM 683 O O . PRO A 1 91 ? 0.628 67.380 -9.509 1.00 64.00 91 PRO A O 1
ATOM 686 N N . PRO A 1 92 ? -1.470 68.046 -9.006 1.00 61.78 92 PRO A N 1
ATOM 687 C CA . PRO A 1 92 ? -1.457 69.195 -9.905 1.00 61.78 92 PRO A CA 1
ATOM 688 C C . PRO A 1 92 ? -0.412 70.230 -9.470 1.00 61.78 92 PRO A C 1
ATOM 690 O O . PRO A 1 92 ? -0.400 70.681 -8.324 1.00 61.78 92 PRO A O 1
ATOM 693 N N . ALA A 1 93 ? 0.466 70.595 -10.407 1.00 61.28 93 ALA A N 1
ATOM 694 C CA . ALA A 1 93 ? 1.418 71.687 -10.260 1.00 61.28 93 ALA A CA 1
ATOM 695 C C . ALA A 1 93 ? 0.675 73.031 -10.191 1.00 61.28 93 ALA A C 1
ATOM 697 O O . ALA A 1 93 ? -0.284 73.265 -10.927 1.00 61.28 93 ALA A O 1
ATOM 698 N N . GLY A 1 94 ? 1.101 73.871 -9.249 1.00 56.47 94 GLY A N 1
ATOM 699 C CA . GLY A 1 94 ? 0.426 75.097 -8.852 1.00 56.47 94 GLY A CA 1
ATOM 700 C C . GLY A 1 94 ? 0.571 76.284 -9.807 1.00 56.47 94 GLY A C 1
ATOM 701 O O . GLY A 1 94 ? 1.497 76.373 -10.604 1.00 56.47 94 GLY A O 1
ATOM 702 N N . GLN A 1 95 ? -0.405 77.182 -9.653 1.00 57.44 95 GLN A N 1
ATOM 703 C CA . GLN A 1 95 ? -0.303 78.639 -9.523 1.00 57.44 95 GLN A CA 1
ATOM 704 C C . GLN A 1 95 ? 0.990 79.323 -10.000 1.00 57.44 95 GLN A C 1
ATOM 706 O O . GLN A 1 95 ? 2.056 79.147 -9.414 1.00 57.44 95 GLN A O 1
ATOM 711 N N . GLY A 1 96 ? 0.824 80.247 -10.947 1.00 49.50 96 GLY A N 1
ATOM 712 C CA . GLY A 1 96 ? 1.810 81.277 -11.262 1.00 49.50 96 GLY A CA 1
ATOM 713 C C . GLY A 1 96 ? 1.525 81.941 -12.601 1.00 49.50 96 GLY A C 1
ATOM 714 O O . GLY A 1 96 ? 2.255 81.699 -13.553 1.00 49.50 96 GLY A O 1
ATOM 715 N N . ASP A 1 97 ? 0.444 82.724 -12.674 1.00 63.69 97 ASP A N 1
ATOM 716 C CA . ASP A 1 97 ? 0.205 83.636 -13.797 1.00 63.69 97 ASP A CA 1
ATOM 717 C C . ASP A 1 97 ? 1.249 84.762 -13.734 1.00 63.69 97 ASP A C 1
ATOM 719 O O . ASP A 1 97 ? 1.523 85.315 -12.663 1.00 63.69 97 ASP A O 1
ATOM 723 N N . LEU A 1 98 ? 1.901 84.995 -14.865 1.00 60.16 98 LEU A N 1
ATOM 724 C CA . LEU A 1 98 ? 3.134 85.760 -15.011 1.00 60.16 98 LEU A CA 1
ATOM 725 C C . LEU A 1 98 ? 2.856 87.272 -15.055 1.00 60.16 98 LEU A C 1
ATOM 727 O O . LEU A 1 98 ? 1.862 87.716 -15.627 1.00 60.16 98 LEU A O 1
ATOM 731 N N . PHE A 1 99 ? 3.777 88.044 -14.470 1.00 56.72 99 PHE A N 1
ATOM 732 C CA . PHE A 1 99 ? 4.087 89.397 -14.939 1.00 56.72 99 PHE A CA 1
ATOM 733 C C . PHE A 1 99 ? 4.531 89.372 -16.406 1.00 56.72 99 PHE A C 1
ATOM 735 O O . PHE A 1 99 ? 5.185 88.375 -16.797 1.00 56.72 99 PHE A O 1
#

pLDDT: mean 71.89, std 11.72, range [48.66, 89.44]

Foldseek 3Di:
DVVVVVVVVVVVVVVVVVPPPCVVQVVWAWFKAFPVRHTDPDPVVDDAQTWIWTQHPVGIDIDGHHPPDDPPPDPPPPDPDDDDDDDDDDDDDDDDDDD